Protein AF-A0A7S2BW51-F1 (afdb_monomer_lite)

Foldseek 3Di:
DVVVCCCCLVPPLVPPPDLCSLVVSLVVLVVVLVVLVVPVVDPQPLVSLLVSLVSVLSNVVSVVVVCCSVVVDPPDPVVVVVNVVVSVVSNVVSNVVSVVSRVVVVVVVVVVVVVVVVVVVVVVVVVVVVVVVVVVVVD

Structure (mmCIF, N/CA/C/O backbone):
data_AF-A0A7S2BW51-F1
#
_entry.id   AF-A0A7S2BW51-F1
#
loop_
_atom_site.group_PDB
_atom_site.id
_atom_site.type_symbol
_atom_site.label_atom_id
_atom_site.label_alt_id
_atom_site.label_comp_id
_atom_site.label_asym_id
_atom_site.label_entity_id
_atom_site.label_seq_id
_atom_site.pdbx_PDB_ins_code
_atom_site.Cartn_x
_atom_site.Cartn_y
_atom_site.Cartn_z
_atom_site.occupancy
_atom_site.B_iso_or_equiv
_atom_site.auth_seq_id
_atom_site.auth_comp_id
_atom_site.auth_asym_id
_atom_site.auth_atom_id
_atom_site.pdbx_PDB_model_num
ATOM 1 N N . PHE A 1 1 ? -10.771 4.393 -11.047 1.00 64.06 1 PHE A N 1
ATOM 2 C CA . PHE A 1 1 ? -11.082 3.460 -9.943 1.00 64.06 1 PHE A CA 1
ATOM 3 C C . PHE A 1 1 ? -10.548 3.960 -8.595 1.00 64.06 1 PHE A C 1
ATOM 5 O O . PHE A 1 1 ? -11.342 4.114 -7.676 1.00 64.06 1 PHE A O 1
ATOM 12 N N . ASP A 1 2 ? -9.256 4.308 -8.482 1.00 63.56 2 ASP A N 1
ATOM 13 C CA . ASP A 1 2 ? -8.624 4.760 -7.220 1.00 63.56 2 ASP A CA 1
ATOM 14 C C . ASP A 1 2 ? -9.343 5.938 -6.526 1.00 63.56 2 ASP A C 1
ATOM 16 O O . ASP A 1 2 ? -9.632 5.873 -5.331 1.00 63.56 2 ASP A O 1
ATOM 20 N N . MET A 1 3 ? -9.716 6.979 -7.287 1.00 71.31 3 MET A N 1
ATOM 21 C CA . MET A 1 3 ? -10.397 8.170 -6.749 1.00 71.31 3 MET A CA 1
ATOM 22 C C . MET A 1 3 ? -11.781 7.855 -6.166 1.00 71.31 3 MET A C 1
ATOM 24 O O . MET A 1 3 ? -12.062 8.229 -5.032 1.00 71.31 3 MET A O 1
ATOM 28 N N . TRP A 1 4 ? -12.625 7.120 -6.897 1.00 73.06 4 TRP A N 1
ATOM 29 C CA . TRP A 1 4 ? -13.963 6.729 -6.433 1.00 73.06 4 TRP A CA 1
ATOM 30 C C . TRP A 1 4 ? -13.909 5.876 -5.164 1.00 73.06 4 TRP A C 1
ATOM 32 O O . TRP A 1 4 ? -14.691 6.084 -4.239 1.00 73.06 4 TRP A O 1
ATOM 42 N N . ARG A 1 5 ? -12.929 4.970 -5.077 1.00 72.12 5 ARG A N 1
ATOM 43 C CA . ARG A 1 5 ? -12.688 4.164 -3.878 1.00 72.12 5 ARG A CA 1
ATOM 44 C C . ARG A 1 5 ? -12.300 5.033 -2.680 1.00 72.12 5 ARG A C 1
ATOM 46 O O . ARG A 1 5 ? -12.858 4.844 -1.604 1.00 72.12 5 ARG A O 1
ATOM 53 N N . ARG A 1 6 ?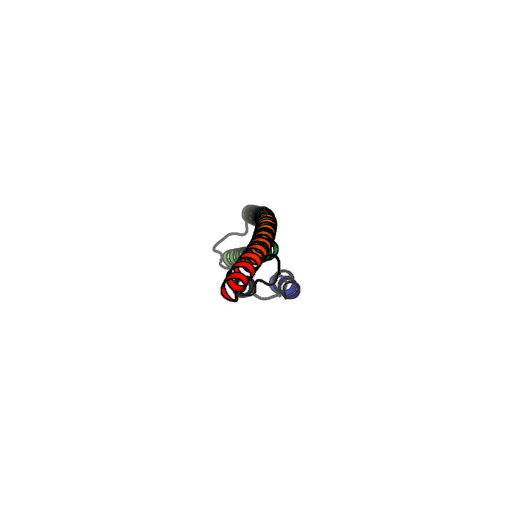 -11.377 5.991 -2.846 1.00 73.06 6 ARG A N 1
ATOM 54 C CA . ARG A 1 6 ? -10.996 6.926 -1.767 1.00 73.06 6 ARG A CA 1
ATOM 55 C C . ARG A 1 6 ? -12.190 7.756 -1.303 1.00 73.06 6 ARG A C 1
ATOM 57 O O . ARG A 1 6 ? -12.406 7.872 -0.103 1.00 73.06 6 ARG A O 1
ATOM 64 N N . ILE A 1 7 ? -12.995 8.270 -2.231 1.00 77.38 7 ILE A N 1
ATOM 65 C CA . ILE A 1 7 ? -14.202 9.042 -1.907 1.00 77.38 7 ILE A CA 1
ATOM 66 C C . ILE A 1 7 ? -15.188 8.189 -1.096 1.00 77.38 7 ILE A C 1
ATOM 68 O O . ILE A 1 7 ? -15.690 8.643 -0.070 1.00 77.38 7 ILE A O 1
ATOM 72 N N . ALA A 1 8 ? -15.417 6.935 -1.491 1.00 79.88 8 ALA A N 1
ATOM 73 C CA . ALA A 1 8 ? -16.322 6.042 -0.772 1.00 79.88 8 ALA A CA 1
ATOM 74 C C . ALA A 1 8 ? -15.785 5.631 0.612 1.00 79.88 8 ALA A C 1
ATOM 76 O O . ALA A 1 8 ? -16.500 5.735 1.605 1.00 79.88 8 ALA A O 1
ATOM 77 N N . MET A 1 9 ? -14.526 5.190 0.696 1.00 77.00 9 MET A N 1
ATOM 78 C CA . MET A 1 9 ? -13.952 4.596 1.911 1.00 77.00 9 MET A CA 1
ATOM 79 C C . MET A 1 9 ? -13.407 5.601 2.919 1.00 77.00 9 MET A C 1
ATOM 81 O O . MET A 1 9 ? -13.326 5.270 4.096 1.00 77.00 9 MET A O 1
ATOM 85 N N . ILE A 1 10 ? -13.013 6.796 2.488 1.00 78.69 10 ILE A N 1
ATOM 86 C CA . ILE A 1 10 ? -12.477 7.841 3.375 1.00 78.69 10 ILE A CA 1
ATOM 87 C C . ILE A 1 10 ? -13.531 8.927 3.611 1.00 78.69 10 ILE A C 1
ATOM 89 O O . ILE A 1 10 ? -13.586 9.502 4.692 1.00 78.69 10 ILE A O 1
ATOM 93 N N . GLY A 1 11 ? -14.391 9.189 2.623 1.00 75.31 11 GLY A N 1
ATOM 94 C CA . GLY A 1 11 ? -15.475 10.162 2.731 1.00 75.31 11 GLY A CA 1
ATOM 95 C C . GLY A 1 11 ? -16.788 9.526 3.179 1.00 75.31 11 GLY A C 1
ATOM 96 O O . GLY A 1 11 ? -17.242 9.729 4.295 1.00 75.31 11 GLY A O 1
ATOM 97 N N . ILE A 1 12 ? -17.432 8.750 2.314 1.00 79.31 12 ILE A N 1
ATOM 98 C CA . ILE A 1 12 ? -18.852 8.407 2.499 1.00 79.31 12 ILE A CA 1
ATOM 99 C C . ILE A 1 12 ? -19.082 7.460 3.688 1.00 79.31 12 ILE A C 1
ATOM 101 O O . ILE A 1 12 ? -19.941 7.727 4.524 1.00 79.31 12 ILE A O 1
ATOM 105 N N . ILE A 1 13 ? -18.327 6.362 3.787 1.00 81.12 13 ILE A N 1
ATOM 106 C CA . ILE A 1 13 ? -18.568 5.306 4.788 1.00 81.12 13 ILE A CA 1
ATOM 107 C C . ILE A 1 13 ? -18.382 5.792 6.238 1.00 81.12 13 ILE A C 1
ATOM 109 O O . ILE A 1 13 ? -19.241 5.475 7.066 1.00 81.12 13 ILE A O 1
ATOM 113 N N . PRO A 1 14 ? -17.339 6.576 6.579 1.00 77.50 14 PRO A N 1
ATOM 114 C CA . PRO A 1 14 ? -17.183 7.097 7.938 1.00 77.50 14 PRO A CA 1
ATOM 115 C C . PRO A 1 14 ? -18.326 8.033 8.357 1.00 77.50 14 PRO A C 1
ATOM 117 O O . PRO A 1 14 ? -18.832 7.937 9.480 1.00 77.50 14 PRO A O 1
ATOM 120 N N . PHE A 1 15 ? -18.775 8.907 7.447 1.00 78.31 15 PHE A N 1
ATOM 121 C CA . PHE A 1 15 ? -19.803 9.914 7.735 1.00 78.31 15 PHE A CA 1
ATOM 122 C C . PHE A 1 15 ? -21.244 9.395 7.604 1.00 78.31 15 PHE A C 1
ATOM 124 O O . PHE A 1 15 ? -22.158 9.995 8.170 1.00 78.31 15 PHE A O 1
ATOM 131 N N . ALA A 1 16 ? -21.475 8.272 6.919 1.00 81.56 16 ALA A N 1
ATOM 132 C CA . ALA A 1 16 ? -22.810 7.701 6.745 1.00 81.56 16 ALA A CA 1
ATOM 133 C C . ALA A 1 16 ? -23.414 7.262 8.090 1.00 81.56 16 ALA A C 1
ATOM 135 O O . ALA A 1 16 ? -22.757 6.502 8.787 1.00 81.56 16 ALA A O 1
ATOM 136 N N . PRO A 1 17 ? -24.655 7.632 8.462 1.00 77.50 17 PRO A N 1
ATOM 137 C CA . PRO A 1 17 ? -25.243 7.389 9.785 1.00 77.50 17 PRO A CA 1
ATOM 138 C C . PRO A 1 17 ? -25.657 5.922 10.069 1.00 77.50 17 PRO A C 1
ATOM 140 O O . PRO A 1 17 ? -26.746 5.654 10.564 1.00 77.50 17 PRO A O 1
ATOM 143 N N . LEU A 1 18 ? -24.810 4.936 9.767 1.00 81.06 18 LEU A N 1
ATOM 144 C CA . LEU A 1 18 ? -25.115 3.505 9.923 1.00 81.06 18 LEU A CA 1
ATOM 145 C C . LEU A 1 18 ? -24.591 2.959 11.266 1.00 81.06 18 LEU A C 1
ATOM 147 O O . LEU A 1 18 ? -23.587 3.430 11.784 1.00 81.06 18 LEU A O 1
ATOM 151 N N . LYS A 1 19 ? -25.223 1.944 11.865 1.00 76.75 19 LYS A N 1
ATOM 152 C CA . LYS A 1 19 ? -24.651 1.282 13.064 1.00 76.75 19 LYS A CA 1
ATOM 153 C C . LYS A 1 19 ? -23.525 0.303 12.716 1.00 76.75 19 LYS A C 1
ATOM 155 O O . LYS A 1 19 ? -22.620 0.105 13.508 1.00 76.75 19 LYS A O 1
ATOM 160 N N . TYR A 1 20 ? -23.543 -0.250 11.505 1.00 80.75 20 TYR A N 1
ATOM 161 C CA . TYR A 1 20 ? -22.616 -1.295 11.052 1.00 80.75 20 TYR A CA 1
ATOM 162 C C . TYR A 1 20 ? -21.484 -0.766 10.151 1.00 80.75 20 TYR A C 1
ATOM 164 O O . TYR A 1 20 ? -20.884 -1.536 9.401 1.00 80.75 20 TYR A O 1
ATOM 172 N N . ARG A 1 21 ? -21.181 0.543 10.197 1.00 81.31 21 ARG A N 1
ATOM 173 C CA . ARG A 1 21 ? -20.147 1.178 9.344 1.00 81.31 21 ARG A CA 1
ATOM 174 C C . ARG A 1 21 ? -18.793 0.468 9.407 1.00 81.31 21 ARG A C 1
ATOM 176 O O . ARG A 1 21 ? -18.232 0.244 8.339 1.00 81.31 21 ARG A O 1
ATOM 183 N N . PRO A 1 22 ? -18.261 0.095 10.592 1.00 78.88 22 PRO A N 1
ATOM 184 C CA . PRO A 1 22 ? -16.927 -0.495 10.664 1.00 78.88 22 PRO A CA 1
ATOM 185 C C . PRO A 1 22 ? -16.873 -1.868 9.995 1.00 78.88 22 PRO A C 1
ATOM 187 O O . PRO A 1 22 ? -15.890 -2.193 9.344 1.00 78.88 22 PRO A O 1
ATOM 190 N N . ILE A 1 23 ? -17.962 -2.640 10.088 1.00 84.19 23 ILE A N 1
ATOM 191 C CA . ILE A 1 23 ? -18.088 -3.965 9.467 1.00 84.19 23 ILE A CA 1
ATOM 192 C C . ILE A 1 23 ? -18.113 -3.832 7.943 1.00 84.19 23 ILE A C 1
ATOM 194 O O . ILE A 1 23 ? -17.343 -4.493 7.249 1.00 84.19 23 ILE A O 1
ATOM 198 N N . LEU A 1 24 ? -18.965 -2.942 7.422 1.00 84.62 24 LEU A N 1
ATOM 199 C CA . LEU A 1 24 ? -19.064 -2.687 5.983 1.00 84.62 24 LEU A CA 1
ATOM 200 C C . LEU A 1 24 ? -17.757 -2.120 5.420 1.00 84.62 24 LEU A C 1
ATOM 202 O O . LEU A 1 24 ? -17.298 -2.561 4.369 1.00 84.62 24 LEU A O 1
ATOM 206 N N . GLY A 1 25 ? -17.137 -1.180 6.136 1.00 82.19 25 GLY A N 1
ATOM 207 C CA . GLY A 1 25 ? -15.848 -0.604 5.770 1.00 82.19 25 GLY A CA 1
ATOM 208 C C . GLY A 1 25 ? -14.724 -1.637 5.769 1.00 82.19 25 GLY A C 1
ATOM 209 O O . GLY A 1 25 ? -13.944 -1.671 4.822 1.00 82.19 25 GLY A O 1
ATOM 210 N N . CYS A 1 26 ? -14.683 -2.535 6.758 1.00 83.25 26 CYS A N 1
ATOM 211 C CA . CYS A 1 26 ? -13.691 -3.607 6.826 1.00 83.25 26 CYS A CA 1
ATOM 212 C C . CYS A 1 26 ? -13.871 -4.624 5.690 1.00 83.25 26 CYS A C 1
ATOM 214 O O . CYS A 1 26 ? -12.898 -4.987 5.034 1.00 83.25 26 CYS A O 1
ATOM 216 N N . GLY A 1 27 ? -15.111 -5.042 5.409 1.00 84.25 27 GLY A N 1
ATOM 217 C CA . GLY A 1 27 ? -15.409 -5.966 4.312 1.00 84.25 27 GLY A CA 1
ATOM 218 C C . GLY A 1 27 ? -15.063 -5.380 2.941 1.00 84.25 27 GLY A C 1
ATOM 219 O O . GLY A 1 27 ? -14.395 -6.026 2.134 1.00 84.25 27 GLY A O 1
ATOM 220 N N . LEU A 1 28 ? -15.446 -4.123 2.696 1.00 84.12 28 LEU A N 1
ATOM 221 C CA . LEU A 1 28 ? -15.106 -3.426 1.457 1.00 84.12 28 LEU A CA 1
ATOM 222 C C . LEU A 1 28 ? -13.595 -3.205 1.325 1.00 84.12 28 LEU A C 1
ATOM 224 O O . LEU A 1 28 ? -13.067 -3.372 0.228 1.00 84.12 28 LEU A O 1
ATOM 228 N N . ALA A 1 29 ? -12.899 -2.856 2.412 1.00 83.56 29 ALA A N 1
ATOM 229 C CA . ALA A 1 29 ? -11.449 -2.666 2.403 1.00 83.56 29 ALA A CA 1
ATOM 230 C C . ALA A 1 29 ? -10.703 -3.979 2.124 1.00 83.56 29 ALA A C 1
ATOM 232 O O . ALA A 1 29 ? -9.779 -3.996 1.317 1.00 83.56 29 ALA A O 1
ATOM 233 N N . ALA A 1 30 ? -11.128 -5.095 2.722 1.00 83.56 30 ALA A N 1
ATOM 234 C CA . ALA A 1 30 ? -10.553 -6.408 2.435 1.00 83.56 30 ALA A CA 1
ATOM 235 C C . ALA A 1 30 ? -10.746 -6.796 0.959 1.00 83.56 30 ALA A C 1
ATOM 237 O O . ALA A 1 30 ? -9.801 -7.227 0.300 1.00 83.56 30 ALA A O 1
ATOM 238 N N . PHE A 1 31 ? -11.942 -6.566 0.409 1.00 85.62 31 PHE A N 1
ATOM 239 C CA . PHE A 1 31 ? -12.208 -6.798 -1.009 1.00 85.62 31 PHE A CA 1
ATOM 240 C C . PHE A 1 31 ? -11.345 -5.903 -1.912 1.00 85.62 31 PHE A C 1
ATOM 242 O O . PHE A 1 31 ? -10.762 -6.374 -2.889 1.00 85.62 31 PHE A O 1
ATOM 249 N N . SER A 1 32 ? -11.204 -4.615 -1.581 1.00 82.38 32 SER A N 1
ATOM 250 C CA . SER A 1 32 ? -10.410 -3.690 -2.392 1.00 82.38 32 SER A CA 1
ATOM 251 C C . SER A 1 32 ? -8.909 -3.971 -2.343 1.00 82.38 32 SER A C 1
ATOM 253 O O . SER A 1 32 ? -8.235 -3.704 -3.337 1.00 82.38 32 SER A O 1
ATOM 255 N N . VAL A 1 33 ? -8.382 -4.532 -1.246 1.00 84.81 33 VAL A N 1
ATOM 256 C CA . VAL A 1 33 ? -6.993 -5.021 -1.174 1.00 84.81 33 VAL A CA 1
ATOM 257 C C . VAL A 1 33 ? -6.752 -6.078 -2.251 1.00 84.81 33 VAL A C 1
ATOM 259 O O . VAL A 1 33 ? -5.817 -5.928 -3.036 1.00 84.81 33 VAL A O 1
ATOM 262 N N . VAL A 1 34 ? -7.615 -7.097 -2.325 1.00 84.56 34 VAL A N 1
ATOM 263 C CA . VAL A 1 34 ? -7.482 -8.198 -3.295 1.00 84.56 34 VAL A CA 1
ATOM 264 C C . VAL A 1 34 ? -7.561 -7.663 -4.722 1.00 84.56 34 VAL A C 1
ATOM 266 O O . VAL A 1 34 ? -6.684 -7.930 -5.539 1.00 84.56 34 VAL A O 1
ATOM 269 N N . VAL A 1 35 ? -8.551 -6.812 -5.010 1.00 83.69 35 VAL A N 1
ATOM 270 C CA . VAL A 1 35 ? -8.709 -6.218 -6.345 1.00 83.69 35 VAL A CA 1
ATOM 271 C C . VAL A 1 35 ? -7.472 -5.417 -6.756 1.00 83.69 35 VAL A C 1
ATOM 273 O O . VAL A 1 35 ? -7.050 -5.499 -7.905 1.00 83.69 35 VAL A O 1
ATOM 276 N N . VAL A 1 36 ? -6.860 -4.645 -5.854 1.00 80.62 36 VAL A N 1
ATOM 277 C CA . VAL A 1 36 ? -5.664 -3.840 -6.170 1.00 80.62 36 VAL A CA 1
ATOM 278 C C . VAL A 1 36 ? -4.413 -4.702 -6.341 1.00 80.62 36 VAL A C 1
ATOM 280 O O . VAL A 1 36 ? -3.568 -4.365 -7.169 1.00 80.62 36 VAL A O 1
ATOM 283 N N . GLN A 1 37 ? -4.292 -5.799 -5.591 1.00 79.75 37 GLN A N 1
ATOM 284 C CA . GLN A 1 37 ? -3.186 -6.744 -5.753 1.00 79.75 37 GLN A CA 1
ATOM 285 C C . GLN A 1 37 ? -3.234 -7.454 -7.109 1.00 79.75 37 GLN A C 1
ATOM 287 O O . GLN A 1 37 ? -2.201 -7.542 -7.769 1.00 79.75 37 GLN A O 1
ATOM 292 N N . GLU A 1 38 ? -4.422 -7.885 -7.535 1.00 79.50 38 GLU A N 1
ATOM 293 C CA . GLU A 1 38 ? -4.619 -8.599 -8.802 1.00 79.50 38 GLU A CA 1
ATOM 294 C C . GLU A 1 38 ? -4.582 -7.661 -10.015 1.00 79.50 38 GLU A C 1
ATOM 296 O O . GLU A 1 38 ? -3.963 -7.961 -11.031 1.00 79.50 38 GLU A O 1
ATOM 301 N N . SER A 1 39 ? -5.220 -6.490 -9.918 1.00 79.19 39 SER A N 1
ATOM 302 C CA . SER A 1 39 ? -5.341 -5.582 -11.068 1.00 79.19 39 SER A CA 1
ATOM 303 C C . SER A 1 39 ? -4.074 -4.793 -11.388 1.00 79.19 39 SER A C 1
ATOM 305 O O . SER A 1 39 ? -3.980 -4.291 -12.504 1.00 79.19 39 SER A O 1
ATOM 307 N N . GLN A 1 40 ? -3.141 -4.655 -10.432 1.00 78.94 40 GLN A N 1
ATOM 308 C CA . GLN A 1 40 ? -1.901 -3.870 -10.560 1.00 78.94 40 GLN A CA 1
ATOM 309 C C . GLN A 1 40 ? -2.082 -2.614 -11.436 1.00 78.94 40 GLN A C 1
ATOM 311 O O . GLN A 1 40 ? -1.487 -2.502 -12.509 1.00 78.94 40 GLN A O 1
ATOM 316 N N . PRO A 1 41 ? -2.947 -1.672 -11.018 1.00 71.12 41 PRO A N 1
ATOM 317 C CA . PRO A 1 41 ? -3.545 -0.692 -11.923 1.00 71.12 41 PRO A CA 1
ATOM 318 C C . PRO A 1 41 ? -2.552 0.321 -12.510 1.00 71.12 41 PRO A C 1
ATOM 320 O O . PRO A 1 41 ? -2.891 1.028 -13.458 1.00 71.12 41 PRO A O 1
ATOM 323 N N . TYR A 1 42 ? -1.350 0.432 -11.947 1.00 77.00 42 TYR A N 1
ATOM 324 C CA . TYR A 1 42 ? -0.304 1.325 -12.425 1.00 77.00 42 TYR A CA 1
ATOM 325 C C . TYR A 1 42 ? 0.729 0.572 -13.262 1.00 77.00 42 TYR A C 1
ATOM 327 O O . TYR A 1 42 ? 1.088 -0.564 -12.969 1.00 77.00 42 TYR A O 1
ATOM 335 N N . HIS A 1 43 ? 1.278 1.244 -14.274 1.00 69.62 43 HIS A N 1
ATOM 336 C CA . HIS A 1 43 ? 2.400 0.705 -15.048 1.00 69.62 43 HIS A CA 1
ATOM 337 C C . HIS A 1 43 ? 3.668 0.552 -14.184 1.00 69.62 43 HIS A C 1
ATOM 339 O O . HIS A 1 43 ? 4.501 -0.325 -14.411 1.00 69.62 43 HIS A O 1
ATOM 345 N N . ASP A 1 44 ? 3.785 1.381 -13.141 1.00 70.69 44 ASP A N 1
ATOM 346 C CA . ASP A 1 44 ? 4.916 1.370 -12.226 1.00 70.69 44 ASP A CA 1
ATOM 347 C C . ASP A 1 44 ? 4.717 0.440 -11.029 1.00 70.69 44 ASP A C 1
ATOM 349 O O . ASP A 1 44 ? 3.831 0.628 -10.192 1.00 70.69 44 ASP A O 1
ATOM 353 N N . ALA A 1 45 ? 5.626 -0.530 -10.891 1.00 68.88 45 ALA A N 1
ATOM 354 C CA . ALA A 1 45 ? 5.622 -1.506 -9.801 1.00 68.88 45 ALA A CA 1
ATOM 355 C C . ALA A 1 45 ? 5.807 -0.867 -8.411 1.00 68.88 45 ALA A C 1
ATOM 357 O O . ALA A 1 45 ? 5.335 -1.417 -7.413 1.00 68.88 45 ALA A O 1
ATOM 358 N N . ALA A 1 46 ? 6.484 0.284 -8.338 1.00 68.19 46 ALA A N 1
ATOM 359 C CA . ALA A 1 46 ? 6.623 1.074 -7.116 1.00 68.19 46 ALA A CA 1
ATOM 360 C C . ALA A 1 46 ? 5.286 1.713 -6.706 1.00 68.19 46 ALA A C 1
ATOM 362 O O . ALA A 1 46 ? 4.862 1.595 -5.557 1.00 68.19 46 ALA A O 1
ATOM 363 N N . THR A 1 47 ? 4.580 2.312 -7.667 1.00 73.06 47 THR A N 1
ATOM 364 C CA . THR A 1 47 ? 3.261 2.923 -7.459 1.00 73.06 47 THR A CA 1
ATOM 365 C C . THR A 1 47 ? 2.209 1.874 -7.103 1.00 73.06 47 THR A C 1
ATOM 367 O O . THR A 1 47 ? 1.390 2.107 -6.217 1.00 73.06 47 THR A O 1
ATOM 370 N N . ASN A 1 48 ? 2.283 0.675 -7.693 1.00 74.69 48 ASN A N 1
ATOM 371 C CA . ASN A 1 48 ? 1.448 -0.462 -7.293 1.00 74.69 48 AS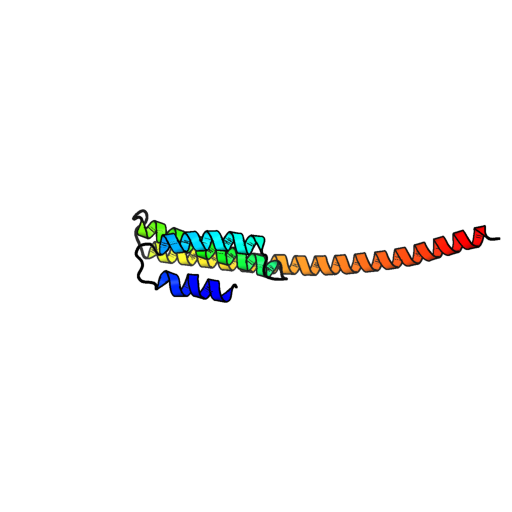N A CA 1
ATOM 372 C C . ASN A 1 48 ? 1.721 -0.918 -5.853 1.00 74.69 48 ASN A C 1
ATOM 374 O O . ASN A 1 48 ? 0.778 -1.155 -5.102 1.00 74.69 48 ASN A O 1
ATOM 378 N N . ALA A 1 49 ? 2.988 -1.004 -5.435 1.00 74.38 49 ALA A N 1
ATOM 379 C CA . ALA A 1 49 ? 3.330 -1.377 -4.060 1.00 74.38 49 ALA A CA 1
ATOM 380 C C . ALA A 1 49 ? 2.799 -0.353 -3.040 1.00 74.38 49 ALA A C 1
ATOM 382 O O . ALA A 1 49 ? 2.224 -0.734 -2.020 1.00 74.38 49 ALA A O 1
ATOM 383 N N . LEU A 1 50 ? 2.916 0.942 -3.351 1.00 77.75 50 LEU A N 1
ATOM 384 C CA . LEU A 1 50 ? 2.343 2.029 -2.552 1.00 77.75 50 LEU A CA 1
ATOM 385 C C . LEU A 1 50 ? 0.813 1.961 -2.495 1.00 77.75 50 LEU A C 1
ATOM 387 O O . LEU A 1 50 ? 0.219 2.141 -1.430 1.00 77.75 50 LEU A O 1
ATOM 391 N N . ALA A 1 51 ? 0.169 1.664 -3.624 1.00 77.44 51 ALA A N 1
ATOM 392 C CA . ALA A 1 51 ? -1.276 1.502 -3.686 1.00 77.44 51 ALA A CA 1
ATOM 393 C C . ALA A 1 51 ? -1.742 0.340 -2.798 1.00 77.44 51 ALA A C 1
ATOM 395 O O . ALA A 1 51 ? -2.654 0.531 -1.994 1.00 77.44 51 ALA A O 1
ATOM 396 N N . VAL A 1 52 ? -1.082 -0.821 -2.860 1.00 80.38 52 VAL A N 1
ATOM 397 C CA . VAL A 1 52 ? -1.378 -1.978 -1.998 1.00 80.38 52 VAL A CA 1
ATOM 398 C C . VAL A 1 52 ? -1.161 -1.643 -0.519 1.00 80.38 52 VAL A C 1
ATOM 400 O O . VAL A 1 52 ? -2.030 -1.936 0.301 1.00 80.38 52 VAL A O 1
ATOM 403 N N . ALA A 1 53 ? -0.062 -0.971 -0.167 1.00 81.38 53 ALA A N 1
ATOM 404 C CA . ALA A 1 53 ? 0.197 -0.550 1.212 1.00 81.38 53 ALA A CA 1
ATOM 405 C C . ALA A 1 53 ? -0.908 0.377 1.750 1.00 81.38 53 ALA A C 1
ATOM 407 O O . ALA A 1 53 ? -1.407 0.172 2.857 1.00 81.38 53 ALA A O 1
ATOM 408 N N . SER A 1 54 ? -1.368 1.333 0.935 1.00 80.12 54 SER A N 1
ATOM 409 C CA . SER A 1 54 ? -2.487 2.211 1.305 1.00 80.12 54 SER A CA 1
ATOM 410 C C . SER A 1 54 ? -3.801 1.448 1.531 1.00 80.12 54 SER A C 1
ATOM 412 O O . SER A 1 54 ? -4.620 1.861 2.350 1.00 80.12 54 SER A O 1
ATOM 414 N N . GLN A 1 55 ? -4.013 0.320 0.836 1.00 82.44 55 GLN A N 1
ATOM 415 C CA . GLN A 1 55 ? -5.194 -0.523 1.046 1.00 82.44 55 GLN A CA 1
ATOM 416 C C . GLN A 1 55 ? -5.128 -1.275 2.372 1.00 82.44 55 GLN A C 1
ATOM 418 O O . GLN A 1 55 ? -6.107 -1.297 3.116 1.00 82.44 55 GLN A O 1
ATOM 423 N N . TRP A 1 56 ? -3.964 -1.835 2.699 1.00 82.38 56 TRP A N 1
ATOM 424 C CA . TRP A 1 56 ? -3.744 -2.476 3.993 1.00 82.38 56 TRP A CA 1
ATOM 425 C C . TRP A 1 56 ? -3.939 -1.504 5.152 1.00 82.38 56 TRP A C 1
ATOM 427 O O . TRP A 1 56 ? -4.565 -1.850 6.149 1.00 82.38 56 TRP A O 1
ATOM 437 N N . GLN A 1 57 ? -3.494 -0.261 4.985 1.00 82.19 57 GLN A N 1
ATOM 438 C CA . GLN A 1 57 ? -3.685 0.792 5.972 1.00 82.19 57 GLN A CA 1
ATOM 439 C C . GLN A 1 57 ? -5.174 1.088 6.246 1.00 82.19 57 GLN A C 1
ATOM 441 O O . GLN A 1 57 ? -5.599 1.163 7.404 1.00 82.19 57 GLN A O 1
ATOM 446 N N . LEU A 1 58 ? -5.987 1.207 5.189 1.00 82.69 58 LEU A N 1
ATOM 447 C CA . LEU A 1 58 ? -7.440 1.373 5.317 1.00 82.69 58 LEU A CA 1
ATOM 448 C C . LEU A 1 58 ? -8.090 0.168 6.002 1.00 82.69 58 LEU A C 1
ATOM 450 O O . LEU A 1 58 ? -8.919 0.348 6.892 1.00 82.69 58 LEU A O 1
ATOM 454 N N . CYS A 1 59 ? -7.688 -1.047 5.627 1.00 84.12 59 CYS A N 1
ATOM 455 C CA . CYS A 1 59 ? -8.202 -2.279 6.220 1.00 84.12 59 CYS A CA 1
ATOM 456 C C . CYS A 1 59 ? -7.928 -2.335 7.732 1.00 84.12 59 CYS A C 1
ATOM 458 O O . CYS A 1 59 ? -8.852 -2.533 8.518 1.00 84.12 59 CYS A O 1
ATOM 460 N N . VAL A 1 60 ? -6.691 -2.049 8.156 1.00 82.38 60 VAL A N 1
ATOM 461 C CA . VAL A 1 60 ? -6.304 -2.015 9.577 1.00 82.38 60 VAL A CA 1
ATOM 462 C C . VAL A 1 60 ? -7.087 -0.951 10.347 1.00 82.38 60 VAL A C 1
ATOM 464 O O . VAL A 1 60 ? -7.542 -1.203 11.461 1.00 82.38 60 VAL A O 1
ATOM 467 N N . THR A 1 61 ? -7.303 0.222 9.752 1.00 84.38 61 THR A N 1
ATOM 468 C CA . THR A 1 61 ? -8.051 1.306 10.404 1.00 84.38 61 THR A CA 1
ATOM 469 C C . THR A 1 61 ? -9.514 0.914 10.629 1.00 84.38 61 THR A C 1
ATOM 471 O O . THR A 1 61 ? -10.043 1.107 11.724 1.00 84.38 61 THR A O 1
ATOM 474 N N . TYR A 1 62 ? -10.160 0.302 9.634 1.00 84.75 62 TYR A N 1
ATOM 475 C CA . TYR A 1 62 ? -11.523 -0.211 9.783 1.00 84.75 62 TYR A CA 1
ATOM 476 C C . TYR A 1 62 ? -11.616 -1.392 10.750 1.00 84.75 62 TYR A C 1
ATOM 478 O O . TYR A 1 62 ? -12.585 -1.482 11.503 1.00 84.75 62 TYR A O 1
ATOM 486 N N . PHE A 1 63 ? -10.603 -2.257 10.781 1.00 84.00 63 PHE A N 1
ATOM 487 C CA . PHE A 1 63 ? -10.527 -3.362 11.730 1.00 84.00 63 PHE A CA 1
ATOM 488 C C . PHE A 1 63 ? -10.437 -2.865 13.178 1.00 84.00 63 PHE A C 1
ATOM 490 O O . PHE A 1 63 ? -11.154 -3.350 14.051 1.00 84.00 63 PHE A O 1
ATOM 497 N N . ILE A 1 64 ? -9.623 -1.841 13.440 1.00 82.38 64 ILE A N 1
ATOM 498 C CA . ILE A 1 64 ? -9.511 -1.251 14.780 1.00 82.38 64 ILE A CA 1
ATOM 499 C C . ILE A 1 64 ? -10.793 -0.496 15.155 1.00 82.38 64 ILE A C 1
ATOM 501 O O . ILE A 1 64 ? -11.266 -0.618 16.282 1.00 82.38 64 ILE A O 1
ATOM 505 N N . ALA A 1 65 ? -11.418 0.214 14.210 1.00 81.75 65 ALA A N 1
ATOM 506 C CA . ALA A 1 65 ? -12.731 0.824 14.431 1.00 81.75 65 ALA A CA 1
ATOM 507 C C . ALA A 1 65 ? -13.807 -0.225 14.771 1.00 81.75 65 ALA A C 1
ATOM 509 O O . ALA A 1 65 ? -14.674 0.020 15.610 1.00 81.75 65 ALA A O 1
ATOM 510 N N . PHE A 1 66 ? -13.740 -1.407 14.155 1.00 82.75 66 PHE A N 1
ATOM 511 C CA . PHE A 1 66 ? -14.608 -2.531 14.489 1.00 82.75 66 PHE A CA 1
ATOM 512 C C . PHE A 1 66 ? -14.326 -3.082 15.894 1.00 82.75 66 PHE A C 1
ATOM 514 O O . PHE A 1 66 ? -15.271 -3.282 16.652 1.00 82.75 66 PHE A O 1
ATOM 521 N N . ALA A 1 67 ? -13.057 -3.249 16.275 1.00 82.38 67 ALA A N 1
ATOM 522 C CA . ALA A 1 67 ? -12.665 -3.706 17.612 1.00 82.38 67 ALA A CA 1
ATOM 523 C C . ALA A 1 67 ? -13.067 -2.724 18.734 1.00 82.38 67 ALA A C 1
ATOM 525 O O . ALA A 1 67 ? -13.445 -3.142 19.829 1.00 82.38 67 ALA A O 1
ATOM 526 N N . LEU A 1 68 ? -13.042 -1.415 18.457 1.00 83.38 68 LEU A N 1
ATOM 527 C CA . LEU A 1 68 ? -13.583 -0.389 19.356 1.00 83.38 68 LEU A CA 1
ATOM 528 C C . LEU A 1 68 ? -15.109 -0.499 19.477 1.00 83.38 68 LEU A C 1
ATOM 530 O O . LEU A 1 68 ? -15.656 -0.415 20.572 1.00 83.38 68 LEU A O 1
ATOM 534 N N . MET A 1 69 ? -15.809 -0.732 18.362 1.00 81.56 69 MET A N 1
ATOM 535 C CA . MET A 1 69 ? -17.266 -0.904 18.365 1.00 81.56 69 MET A CA 1
ATOM 536 C C . MET A 1 69 ? -17.708 -2.182 19.090 1.00 81.56 69 MET A C 1
ATOM 538 O O . MET A 1 69 ? -18.760 -2.186 19.724 1.00 81.56 69 MET A O 1
ATOM 542 N N . SER A 1 70 ? -16.927 -3.262 19.017 1.00 80.56 70 SER A N 1
ATOM 543 C CA . SER A 1 70 ? -17.232 -4.521 19.705 1.00 80.56 70 SER A CA 1
ATOM 544 C C . SER A 1 70 ? -16.992 -4.462 21.218 1.00 80.56 70 SER A C 1
ATOM 546 O O . SER A 1 70 ? -17.209 -5.462 21.896 1.00 80.56 70 SER A O 1
ATOM 548 N N . GLY A 1 71 ? -16.511 -3.328 21.745 1.00 78.88 71 GLY A N 1
ATOM 549 C CA . GLY A 1 71 ? -16.159 -3.168 23.156 1.00 78.88 71 GLY A CA 1
ATOM 550 C C . GLY A 1 71 ? -14.913 -3.953 23.576 1.00 78.88 71 GLY A C 1
ATOM 551 O O . GLY A 1 71 ? -14.646 -4.071 24.765 1.00 78.88 71 GLY A O 1
ATOM 552 N N . ALA A 1 72 ? -14.148 -4.495 22.620 1.00 76.62 72 ALA A N 1
ATOM 553 C CA . ALA A 1 72 ? -12.908 -5.217 22.911 1.00 76.62 72 ALA A CA 1
ATOM 554 C C . ALA A 1 72 ? -11.755 -4.262 23.264 1.00 76.62 72 ALA A C 1
ATOM 556 O O . ALA A 1 72 ? -10.770 -4.671 23.874 1.00 76.62 72 ALA A O 1
ATOM 557 N N . LEU A 1 73 ? -11.874 -2.995 22.860 1.00 76.06 73 LEU A N 1
ATOM 558 C CA . LEU A 1 73 ? -10.913 -1.934 23.120 1.00 76.06 73 LEU A CA 1
ATOM 559 C C . LEU A 1 73 ? -11.648 -0.702 23.648 1.00 76.06 73 LEU A C 1
ATOM 561 O O . LEU A 1 73 ? -12.683 -0.310 23.109 1.00 76.06 73 LEU A O 1
ATOM 565 N N . GLU A 1 74 ? -11.084 -0.059 24.666 1.00 78.75 74 GLU A N 1
ATOM 566 C CA . GLU A 1 74 ? -11.554 1.246 25.123 1.00 78.75 74 GLU A CA 1
ATOM 567 C C . GLU A 1 74 ? -10.940 2.360 24.270 1.00 78.75 74 GLU A C 1
ATOM 569 O O . GLU A 1 74 ? -9.737 2.374 23.985 1.00 78.75 74 GLU A O 1
ATOM 574 N N . ALA A 1 75 ? -11.772 3.323 23.871 1.00 74.62 75 ALA A N 1
ATOM 575 C CA . ALA A 1 75 ? -11.352 4.485 23.100 1.00 74.62 75 ALA A CA 1
ATOM 576 C 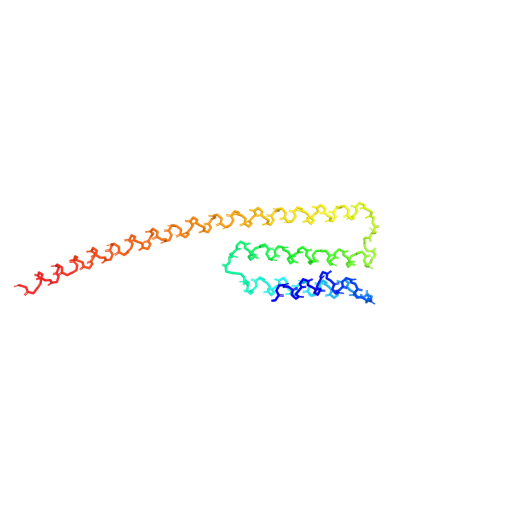C . ALA A 1 75 ? -10.571 5.469 23.988 1.00 74.62 75 ALA A C 1
ATOM 578 O O . ALA A 1 75 ? -11.097 6.478 24.452 1.00 74.62 75 ALA A O 1
ATOM 579 N N . THR A 1 76 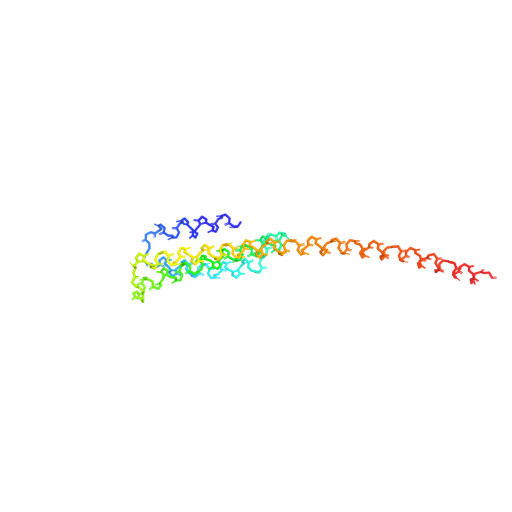? -9.299 5.165 24.236 1.00 82.19 76 THR A N 1
ATOM 580 C CA . THR A 1 76 ? -8.385 6.040 24.975 1.00 82.19 76 THR A CA 1
ATOM 581 C C . THR A 1 76 ? -7.584 6.928 24.025 1.00 82.19 76 THR A C 1
ATOM 583 O O . THR A 1 76 ? -7.265 6.550 22.896 1.00 82.19 76 THR A O 1
ATOM 586 N N . PHE A 1 77 ? -7.204 8.119 24.491 1.00 79.81 77 PHE A N 1
ATOM 587 C CA . PHE A 1 77 ? -6.364 9.044 23.721 1.00 79.81 77 PHE A CA 1
ATOM 588 C C . PHE A 1 77 ? -5.022 8.408 23.308 1.00 79.81 77 PHE A C 1
ATOM 590 O O . PHE A 1 77 ? -4.566 8.583 22.178 1.00 79.81 77 PHE A O 1
ATOM 597 N N . ASN A 1 78 ? -4.444 7.581 24.186 1.00 81.06 78 ASN A N 1
ATOM 598 C CA . ASN A 1 78 ? -3.219 6.824 23.916 1.00 81.06 78 ASN A CA 1
ATOM 599 C C . ASN A 1 78 ? -3.377 5.853 22.740 1.00 81.06 78 ASN A C 1
ATOM 601 O O . ASN A 1 78 ? -2.465 5.725 21.927 1.00 81.06 78 ASN A O 1
ATOM 605 N N . LEU A 1 79 ? -4.540 5.206 22.615 1.00 79.19 79 LEU A N 1
ATOM 606 C CA . LEU A 1 79 ? -4.840 4.311 21.500 1.00 79.19 79 LEU A CA 1
ATOM 607 C C . LEU A 1 79 ? -4.952 5.085 20.178 1.00 79.19 79 LEU A C 1
ATOM 609 O O . LEU A 1 79 ? -4.462 4.613 19.154 1.00 79.19 79 LEU A O 1
ATOM 613 N N . GLY A 1 80 ? -5.502 6.303 20.210 1.00 77.75 80 GLY A N 1
ATOM 614 C CA . GLY A 1 80 ? -5.509 7.219 19.065 1.00 77.75 80 GLY A CA 1
ATOM 615 C C . GLY A 1 80 ? -4.104 7.637 18.614 1.00 77.75 80 GLY A C 1
ATOM 616 O O . GLY A 1 80 ? -3.799 7.575 17.423 1.00 77.75 80 GLY A O 1
ATOM 617 N N . ILE A 1 81 ? -3.222 8.001 19.553 1.00 83.88 81 ILE A N 1
ATOM 618 C CA . ILE A 1 81 ? -1.815 8.323 19.249 1.00 83.88 81 ILE A CA 1
ATOM 619 C C . ILE A 1 81 ? -1.090 7.103 18.674 1.00 83.88 81 ILE A C 1
ATOM 621 O O . ILE A 1 81 ? -0.390 7.222 17.669 1.00 83.88 81 ILE A O 1
ATOM 625 N N . LEU A 1 82 ? -1.277 5.928 19.281 1.00 82.56 82 LEU A N 1
ATOM 626 C CA . LEU A 1 82 ? -0.654 4.685 18.833 1.00 82.56 82 LEU A CA 1
ATOM 627 C C . LEU A 1 82 ? -1.084 4.327 17.404 1.00 82.56 82 LEU A C 1
ATOM 629 O O . LEU A 1 82 ? -0.243 4.024 16.560 1.00 82.56 82 LEU A O 1
ATOM 633 N N . LEU A 1 83 ? -2.381 4.430 17.109 1.00 80.88 83 LEU A N 1
ATOM 634 C CA . LEU A 1 83 ? -2.935 4.276 15.763 1.00 80.88 83 LEU A CA 1
ATOM 635 C C . LEU A 1 83 ? -2.268 5.216 14.762 1.00 80.88 83 LEU A C 1
ATOM 637 O O . LEU A 1 83 ? -1.886 4.788 13.673 1.00 80.88 83 LEU A O 1
ATOM 641 N N . LEU A 1 84 ? -2.131 6.493 15.117 1.00 80.56 84 LEU A N 1
ATOM 642 C CA . LEU A 1 84 ? -1.545 7.500 14.240 1.00 80.56 84 LEU A CA 1
ATOM 643 C C . LEU A 1 84 ? -0.060 7.202 13.984 1.00 80.56 84 LEU A C 1
ATOM 645 O O . LEU A 1 84 ? 0.377 7.231 12.835 1.00 80.56 84 LEU A O 1
ATOM 649 N N . ALA A 1 85 ? 0.687 6.811 15.020 1.00 82.31 85 ALA A N 1
ATOM 650 C CA . ALA A 1 85 ? 2.089 6.411 14.909 1.00 82.31 85 ALA A CA 1
ATOM 651 C C . ALA A 1 85 ? 2.286 5.168 14.018 1.00 82.31 85 ALA A C 1
ATOM 653 O O . ALA A 1 85 ? 3.184 5.155 13.172 1.00 82.31 85 ALA A O 1
ATOM 654 N N . ILE A 1 86 ? 1.426 4.150 14.153 1.00 81.25 86 ILE A N 1
ATOM 655 C CA . ILE A 1 86 ? 1.443 2.941 13.308 1.00 81.25 86 ILE A CA 1
ATOM 656 C C . ILE A 1 86 ? 1.132 3.298 11.850 1.00 81.25 86 ILE A C 1
ATOM 658 O O . ILE A 1 86 ? 1.828 2.872 10.931 1.00 81.25 86 ILE A O 1
ATOM 662 N N . ASN A 1 87 ? 0.112 4.122 11.616 1.00 81.75 87 ASN A N 1
ATOM 663 C CA . ASN A 1 87 ? -0.234 4.565 10.268 1.00 81.75 87 ASN A CA 1
ATOM 664 C C . ASN A 1 87 ? 0.911 5.361 9.625 1.00 81.75 87 ASN A C 1
ATOM 666 O O . ASN A 1 87 ? 1.237 5.142 8.461 1.00 81.75 87 ASN A O 1
ATOM 670 N N . LEU A 1 88 ? 1.558 6.247 10.387 1.00 81.19 88 LEU A N 1
ATOM 671 C CA . LEU A 1 88 ? 2.685 7.038 9.904 1.00 81.19 88 LEU A CA 1
ATOM 672 C C . LEU A 1 88 ? 3.883 6.153 9.539 1.00 81.19 88 LEU A C 1
ATOM 674 O O . LEU A 1 88 ? 4.478 6.330 8.478 1.00 81.19 88 LEU A O 1
ATOM 678 N N . THR A 1 89 ? 4.216 5.173 10.383 1.00 81.25 89 THR A N 1
ATOM 679 C CA . THR A 1 89 ? 5.307 4.227 10.102 1.00 81.25 89 THR A CA 1
ATOM 680 C C . THR A 1 89 ? 5.021 3.388 8.862 1.00 81.25 89 THR A C 1
ATOM 682 O O . THR A 1 89 ? 5.897 3.283 8.008 1.00 81.25 89 THR A O 1
ATOM 685 N N . ILE A 1 90 ? 3.791 2.890 8.684 1.00 78.31 90 ILE A N 1
ATOM 686 C CA . ILE A 1 90 ? 3.386 2.175 7.461 1.00 78.31 90 ILE A CA 1
ATOM 687 C C . ILE A 1 90 ? 3.589 3.052 6.219 1.00 78.31 90 ILE A C 1
ATOM 689 O O . ILE A 1 90 ? 4.155 2.583 5.230 1.00 78.31 90 ILE A O 1
ATOM 693 N N . VAL A 1 91 ? 3.186 4.326 6.267 1.00 77.62 91 VAL A N 1
ATOM 694 C CA . VAL A 1 91 ? 3.362 5.265 5.146 1.00 77.62 91 VAL A CA 1
ATOM 695 C C . VAL A 1 91 ? 4.842 5.481 4.830 1.00 77.62 91 VAL A C 1
ATOM 697 O O . VAL A 1 91 ? 5.235 5.388 3.667 1.00 77.6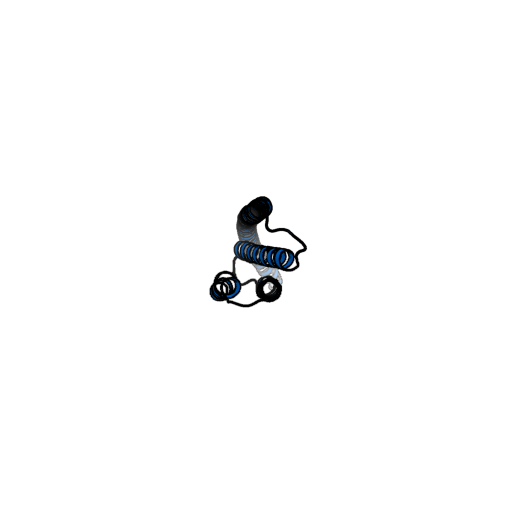2 91 VAL A O 1
ATOM 700 N N . VAL A 1 92 ? 5.676 5.727 5.844 1.00 81.25 92 VAL A N 1
ATOM 701 C CA . VAL A 1 92 ? 7.120 5.947 5.660 1.00 81.25 92 VAL A CA 1
ATOM 702 C C . VAL A 1 92 ? 7.797 4.700 5.089 1.00 81.25 92 VAL A C 1
ATOM 704 O O . VAL A 1 92 ? 8.557 4.801 4.125 1.00 81.25 92 VAL A O 1
ATOM 707 N N . THR A 1 93 ? 7.495 3.515 5.623 1.00 77.25 93 THR A N 1
ATOM 708 C CA . THR A 1 93 ? 8.045 2.250 5.121 1.00 77.25 93 THR A CA 1
ATOM 709 C C . THR A 1 93 ? 7.597 1.970 3.690 1.00 77.25 93 THR A C 1
ATOM 711 O O . THR A 1 93 ? 8.418 1.580 2.859 1.00 77.25 93 THR A O 1
ATOM 714 N N . ALA A 1 94 ? 6.325 2.212 3.367 1.00 73.75 94 ALA A N 1
ATOM 715 C CA . ALA A 1 94 ? 5.808 2.047 2.014 1.00 73.75 94 ALA A CA 1
ATOM 716 C C . ALA A 1 94 ? 6.505 2.994 1.025 1.00 73.75 94 ALA A C 1
ATOM 718 O O . ALA A 1 94 ? 6.883 2.568 -0.067 1.00 73.75 94 ALA A O 1
ATOM 719 N N . LEU A 1 95 ? 6.739 4.250 1.423 1.00 77.75 95 LEU A N 1
ATOM 720 C CA . LEU A 1 95 ? 7.476 5.233 0.628 1.00 77.75 95 LEU A CA 1
ATOM 721 C C . LEU A 1 95 ? 8.915 4.779 0.368 1.00 77.75 95 LEU A C 1
ATOM 723 O O . LEU A 1 95 ? 9.374 4.791 -0.774 1.00 77.75 95 LEU A O 1
ATOM 727 N N . PHE A 1 96 ? 9.603 4.308 1.408 1.00 78.94 96 PHE A N 1
ATOM 728 C CA . PHE A 1 96 ? 10.983 3.844 1.304 1.00 78.94 96 PHE A CA 1
ATOM 729 C C . PHE A 1 96 ? 11.116 2.613 0.392 1.00 78.94 96 PHE A C 1
ATOM 731 O O . PHE A 1 96 ? 11.981 2.572 -0.485 1.00 78.94 96 PHE A O 1
ATOM 738 N N . LEU A 1 97 ? 10.220 1.630 0.543 1.00 75.94 97 LEU A N 1
ATOM 739 C CA . LEU A 1 97 ? 10.159 0.451 -0.328 1.00 75.94 97 LEU A CA 1
ATOM 740 C C . LEU A 1 97 ? 9.814 0.822 -1.774 1.00 75.94 97 LEU A C 1
ATOM 742 O O . LEU A 1 97 ? 10.400 0.264 -2.702 1.00 75.94 97 LEU A O 1
ATOM 746 N N . GLY A 1 98 ? 8.900 1.776 -1.970 1.00 72.06 98 GLY A N 1
ATOM 747 C CA . GLY A 1 98 ? 8.547 2.302 -3.286 1.00 72.06 98 GLY A CA 1
ATOM 748 C C . GLY A 1 98 ? 9.756 2.908 -3.999 1.00 72.06 98 GLY A C 1
ATOM 749 O O . GLY A 1 98 ? 10.034 2.549 -5.142 1.00 72.06 98 GLY A O 1
ATOM 750 N N . ILE A 1 99 ? 10.524 3.755 -3.305 1.00 77.69 99 ILE A N 1
ATOM 751 C CA . ILE A 1 99 ? 11.747 4.364 -3.847 1.00 77.69 99 ILE A CA 1
ATOM 752 C C . ILE A 1 99 ? 12.779 3.287 -4.192 1.00 77.69 99 ILE A C 1
ATOM 754 O O . ILE A 1 99 ? 13.285 3.268 -5.313 1.00 77.69 99 ILE A O 1
ATOM 758 N N . LYS A 1 100 ? 13.054 2.351 -3.272 1.00 78.44 100 LYS A N 1
ATOM 759 C CA . LYS A 1 100 ? 14.036 1.279 -3.495 1.00 78.44 100 LYS A CA 1
ATOM 760 C C . LYS A 1 100 ? 13.689 0.434 -4.726 1.00 78.44 100 LYS A C 1
ATOM 762 O O . LYS A 1 100 ? 14.540 0.220 -5.587 1.00 78.44 100 LYS A O 1
ATOM 767 N N . LYS A 1 101 ? 12.429 0.007 -4.839 1.00 73.38 101 LYS A N 1
ATOM 768 C CA . LYS A 1 101 ? 11.951 -0.824 -5.951 1.00 73.38 101 LYS A CA 1
ATOM 769 C C . LYS A 1 101 ? 11.967 -0.073 -7.285 1.00 73.38 101 LYS A C 1
ATOM 771 O O . LYS A 1 101 ? 12.218 -0.678 -8.324 1.00 73.38 101 LYS A O 1
ATOM 776 N N . ASN A 1 102 ? 11.729 1.240 -7.265 1.00 74.31 102 ASN A N 1
ATOM 777 C CA . ASN A 1 102 ? 11.849 2.072 -8.460 1.00 74.31 102 ASN A CA 1
ATOM 778 C C . ASN A 1 102 ? 13.304 2.141 -8.950 1.00 74.31 102 ASN A C 1
ATOM 780 O O . ASN A 1 102 ? 13.568 1.931 -10.131 1.00 74.31 102 ASN A O 1
ATOM 784 N N . THR A 1 103 ? 14.257 2.349 -8.037 1.00 75.25 103 THR A N 1
ATOM 785 C CA . THR A 1 103 ? 15.691 2.369 -8.363 1.00 75.25 103 THR A CA 1
ATOM 786 C C . THR A 1 103 ? 16.168 1.032 -8.936 1.00 75.25 103 THR A C 1
ATOM 788 O O . THR A 1 103 ? 16.870 1.009 -9.946 1.00 75.25 103 THR A O 1
ATOM 791 N N . GLU A 1 104 ? 15.750 -0.091 -8.343 1.00 77.00 104 GLU A N 1
ATOM 792 C CA . GLU A 1 104 ? 16.056 -1.435 -8.858 1.00 77.00 104 GLU A CA 1
ATOM 793 C C . GLU A 1 104 ? 15.502 -1.648 -10.275 1.00 77.00 104 GLU A C 1
ATOM 795 O O . GLU A 1 104 ? 16.172 -2.245 -11.120 1.00 77.00 104 GLU A O 1
ATOM 800 N N . ARG A 1 105 ? 14.312 -1.114 -10.580 1.00 70.62 105 ARG A N 1
ATOM 801 C CA . ARG A 1 105 ? 13.738 -1.212 -11.927 1.00 70.62 105 ARG A CA 1
ATOM 802 C C . ARG A 1 105 ? 14.558 -0.447 -12.961 1.00 70.62 105 ARG A C 1
ATOM 804 O O . ARG A 1 105 ? 14.865 -1.011 -14.006 1.00 70.62 105 ARG A O 1
ATOM 811 N N . VAL A 1 106 ? 14.960 0.788 -12.654 1.00 76.44 106 VAL A N 1
ATOM 812 C CA . VAL A 1 106 ? 15.792 1.610 -13.553 1.00 76.44 106 VAL A CA 1
ATOM 813 C C . VAL A 1 106 ? 17.117 0.904 -13.873 1.00 76.44 106 VAL A C 1
ATOM 815 O O . VAL A 1 106 ? 17.555 0.885 -15.024 1.00 76.44 106 VAL A O 1
ATOM 818 N N . LEU A 1 107 ? 17.735 0.256 -12.879 1.00 78.12 107 LEU A N 1
ATOM 819 C CA . LEU A 1 107 ? 18.957 -0.531 -13.075 1.00 78.12 107 LEU A CA 1
ATOM 820 C C . LEU A 1 107 ? 18.726 -1.773 -13.952 1.00 78.12 107 LEU A C 1
ATOM 822 O O . LEU A 1 107 ? 19.533 -2.072 -14.839 1.00 78.12 107 LEU A O 1
ATOM 826 N N . ASN A 1 108 ? 17.616 -2.482 -13.743 1.00 78.94 108 ASN A N 1
ATOM 827 C CA . ASN A 1 108 ? 17.265 -3.658 -14.538 1.00 78.94 108 ASN A CA 1
ATOM 828 C C . ASN A 1 108 ? 16.947 -3.293 -15.994 1.00 78.94 108 ASN A C 1
ATOM 830 O O . ASN A 1 108 ? 17.415 -3.974 -16.905 1.00 78.94 108 ASN A O 1
ATOM 834 N N . GLU A 1 109 ? 16.227 -2.198 -16.239 1.00 78.62 109 GLU A N 1
ATOM 835 C CA . GLU A 1 109 ? 15.946 -1.696 -17.591 1.00 78.62 109 GLU A CA 1
ATOM 836 C C . GLU A 1 109 ? 17.235 -1.317 -18.333 1.00 78.62 109 GLU A C 1
ATOM 838 O O . GLU A 1 109 ? 17.427 -1.719 -19.484 1.00 78.62 109 GLU A O 1
ATOM 843 N N . ALA A 1 110 ? 18.170 -0.637 -17.660 1.00 78.50 110 ALA A N 1
ATOM 844 C CA . ALA A 1 110 ? 19.478 -0.318 -18.230 1.00 78.50 110 ALA A CA 1
ATOM 845 C C . ALA A 1 110 ? 20.282 -1.584 -18.582 1.00 78.50 110 ALA A C 1
ATOM 847 O O . ALA A 1 110 ? 20.967 -1.634 -19.607 1.00 78.50 110 ALA A O 1
ATOM 848 N N . THR A 1 111 ? 20.179 -2.627 -17.756 1.00 83.06 111 THR A N 1
ATOM 849 C CA . THR A 1 111 ? 20.850 -3.913 -17.990 1.00 83.06 111 THR A CA 1
ATOM 850 C C . THR A 1 111 ? 20.227 -4.658 -19.170 1.00 83.06 111 THR A C 1
ATOM 852 O O . THR A 1 111 ? 20.945 -5.117 -20.057 1.00 83.06 111 THR A O 1
ATOM 855 N N . ILE A 1 112 ? 18.894 -4.714 -19.246 1.00 82.88 112 ILE A N 1
ATOM 856 C CA . ILE A 1 112 ? 18.165 -5.333 -20.362 1.00 82.88 112 ILE A CA 1
ATOM 857 C C . ILE A 1 112 ? 18.485 -4.622 -21.677 1.00 82.88 112 ILE A C 1
ATOM 859 O O . ILE A 1 112 ? 18.679 -5.285 -22.696 1.00 82.88 112 ILE A O 1
ATOM 863 N N . PHE A 1 113 ? 18.576 -3.291 -21.671 1.00 83.94 113 PHE A N 1
ATOM 864 C CA . PHE A 1 113 ? 18.938 -2.528 -22.862 1.00 83.94 113 PHE A CA 1
ATOM 865 C C . PHE A 1 113 ? 20.345 -2.887 -23.361 1.00 83.94 113 PHE A C 1
ATOM 867 O O . PHE A 1 113 ? 20.522 -3.182 -24.545 1.00 83.94 113 PHE A O 1
ATOM 874 N N . LYS A 1 114 ? 21.331 -2.953 -22.454 1.00 86.00 114 LYS A N 1
ATOM 875 C CA . LYS A 1 114 ? 22.700 -3.383 -22.786 1.00 86.00 114 LYS A CA 1
ATOM 876 C C . LYS A 1 114 ? 22.735 -4.805 -23.349 1.00 86.00 114 LYS A C 1
ATOM 878 O O . LYS A 1 114 ? 23.368 -5.031 -24.377 1.00 86.00 114 LYS A O 1
ATOM 883 N N . LEU A 1 115 ? 22.019 -5.738 -22.718 1.00 86.19 115 LEU A N 1
ATOM 884 C CA . LEU A 1 115 ? 21.939 -7.131 -23.167 1.00 86.19 115 LEU A CA 1
ATOM 885 C C . LEU A 1 115 ? 21.299 -7.246 -24.554 1.00 86.19 115 LEU A C 1
ATOM 887 O O . LEU A 1 115 ? 21.833 -7.935 -25.416 1.00 86.19 115 LEU A O 1
ATOM 891 N N . ARG A 1 116 ? 20.192 -6.535 -24.806 1.00 86.19 116 ARG A N 1
ATOM 892 C CA . ARG A 1 116 ? 19.545 -6.517 -26.128 1.00 86.19 116 ARG A CA 1
ATOM 893 C C . ARG A 1 116 ? 20.484 -5.990 -27.206 1.00 86.19 116 ARG A C 1
ATOM 895 O O . ARG A 1 116 ? 20.533 -6.579 -28.282 1.00 86.19 116 ARG A O 1
ATOM 902 N N . HIS A 1 117 ? 21.234 -4.928 -26.913 1.00 87.88 117 HIS A N 1
ATOM 903 C CA . HIS A 1 117 ? 22.177 -4.355 -27.866 1.00 87.88 117 HIS A CA 1
ATOM 904 C C . HIS A 1 117 ? 23.328 -5.318 -28.197 1.00 87.88 117 HIS A C 1
ATOM 906 O O . HIS A 1 117 ? 23.625 -5.532 -29.376 1.00 87.88 117 HIS A O 1
ATOM 912 N N . ALA A 1 118 ? 23.911 -5.961 -27.179 1.00 87.56 118 ALA A N 1
ATOM 913 C CA . ALA A 1 118 ? 24.941 -6.984 -27.361 1.00 87.56 118 ALA A CA 1
ATOM 914 C C . ALA A 1 118 ? 24.434 -8.152 -28.225 1.00 87.56 118 ALA A C 1
ATOM 916 O O . ALA A 1 118 ? 25.086 -8.541 -29.189 1.00 87.56 118 ALA A O 1
ATOM 917 N N . LEU A 1 119 ? 23.214 -8.623 -27.963 1.00 89.38 119 LEU A N 1
ATOM 918 C CA . LEU A 1 119 ? 22.611 -9.751 -28.675 1.00 89.38 119 LEU A CA 1
ATOM 919 C C . LEU A 1 119 ? 22.315 -9.424 -30.151 1.00 89.38 119 LEU A C 1
ATOM 921 O O . LEU A 1 119 ? 22.462 -10.280 -31.022 1.00 89.38 119 LEU A O 1
ATOM 925 N N . THR A 1 120 ? 21.937 -8.181 -30.475 1.00 90.50 120 THR A N 1
ATOM 926 C CA . THR A 1 120 ? 21.827 -7.736 -31.879 1.00 90.50 120 THR A CA 1
ATOM 927 C C . THR A 1 120 ? 23.173 -7.674 -32.595 1.00 90.50 120 THR A C 1
ATOM 929 O O . THR A 1 120 ? 23.239 -8.005 -33.779 1.00 90.50 120 THR A O 1
ATOM 932 N N . LEU A 1 121 ? 24.235 -7.273 -31.895 1.00 89.75 121 LEU A N 1
ATOM 933 C CA . LEU A 1 121 ? 25.593 -7.246 -32.438 1.00 89.75 121 LEU A CA 1
ATOM 934 C C . LEU A 1 121 ? 26.099 -8.662 -32.724 1.00 89.75 121 LEU A C 1
ATOM 936 O O . LEU A 1 121 ? 26.563 -8.925 -33.831 1.00 89.75 121 LEU A O 1
ATOM 940 N N . GLU A 1 122 ? 25.934 -9.583 -31.775 1.00 89.12 122 GLU A N 1
ATOM 941 C CA . GLU A 1 122 ? 26.295 -10.995 -31.948 1.00 89.12 122 GLU A CA 1
ATOM 942 C C . GLU A 1 122 ? 25.533 -11.630 -33.112 1.00 89.12 122 GLU A C 1
ATOM 944 O O . GLU A 1 122 ? 26.153 -12.211 -33.998 1.00 89.12 122 GLU A O 1
ATOM 949 N N . LYS A 1 123 ? 24.215 -11.408 -33.214 1.00 89.25 123 LYS A N 1
ATOM 950 C CA . LYS A 1 123 ? 23.425 -11.880 -34.364 1.00 89.25 123 LYS A CA 1
ATOM 951 C C . LYS A 1 123 ? 23.927 -11.336 -35.702 1.00 89.25 123 LYS A C 1
ATOM 953 O O . LYS A 1 123 ? 23.893 -12.052 -36.699 1.00 89.25 123 LYS A O 1
ATOM 958 N N . ALA A 1 124 ? 24.373 -10.081 -35.750 1.00 87.12 124 ALA A N 1
ATOM 959 C CA . ALA A 1 124 ? 24.925 -9.497 -36.970 1.00 87.12 124 ALA A CA 1
ATOM 960 C C . ALA A 1 124 ? 26.279 -10.123 -37.345 1.00 87.12 124 ALA A C 1
ATOM 962 O O . ALA A 1 124 ? 26.551 -10.337 -38.528 1.00 87.12 124 ALA A O 1
ATOM 963 N N . VAL A 1 125 ? 27.115 -10.434 -36.351 1.00 88.62 125 VAL A N 1
ATOM 964 C CA . VAL A 1 125 ? 28.392 -11.132 -36.549 1.00 88.62 125 VAL A CA 1
ATOM 965 C C . VAL A 1 125 ? 28.160 -12.572 -37.004 1.00 88.62 125 VAL A C 1
ATOM 967 O O . VAL A 1 125 ? 28.777 -13.005 -37.975 1.00 88.62 125 VAL A O 1
ATOM 970 N N . ASP A 1 126 ? 27.250 -13.296 -36.359 1.00 87.12 126 ASP A N 1
ATOM 971 C CA . ASP A 1 126 ? 26.949 -14.683 -36.707 1.00 87.12 126 ASP A CA 1
ATOM 972 C C . ASP A 1 126 ? 26.317 -14.794 -38.088 1.00 87.12 126 ASP A C 1
ATOM 974 O O . ASP A 1 126 ? 26.715 -15.661 -38.861 1.00 87.12 126 ASP A O 1
ATOM 978 N N . LYS A 1 127 ? 25.429 -13.864 -38.463 1.00 88.38 127 LYS A N 1
ATOM 979 C CA . LYS A 1 127 ? 24.903 -13.799 -39.830 1.00 88.38 127 LYS A CA 1
ATOM 980 C C . LYS A 1 127 ? 26.028 -13.658 -40.860 1.00 88.38 127 LYS A C 1
ATOM 982 O O . LYS A 1 127 ? 26.062 -14.417 -41.818 1.00 88.38 127 LYS A O 1
ATOM 987 N N . LYS A 1 128 ? 26.995 -12.761 -40.628 1.00 87.25 128 LYS A N 1
ATOM 988 C CA . LYS A 1 128 ? 28.157 -12.608 -41.524 1.00 87.25 128 LYS A CA 1
ATOM 989 C C . LYS A 1 128 ? 29.004 -13.878 -41.618 1.00 87.25 128 LYS A C 1
ATOM 991 O O . LYS A 1 128 ? 29.488 -14.195 -42.698 1.00 87.25 128 LYS A O 1
ATOM 996 N N . LYS A 1 129 ? 29.201 -14.596 -40.507 1.00 86.44 129 LYS A N 1
ATOM 997 C CA . LYS A 1 129 ? 29.925 -15.879 -40.507 1.00 86.44 129 LYS A CA 1
ATOM 998 C C . LYS A 1 129 ? 29.168 -16.956 -41.284 1.00 86.44 129 LYS A C 1
ATOM 1000 O O . LYS A 1 129 ? 29.794 -17.682 -42.047 1.00 86.44 129 LYS A O 1
ATOM 1005 N N . PHE A 1 130 ? 27.848 -17.039 -41.109 1.00 85.88 130 PHE A N 1
ATOM 1006 C CA . PHE A 1 130 ? 26.992 -17.953 -41.866 1.00 85.88 130 PHE A CA 1
ATOM 1007 C C . PHE A 1 130 ? 27.031 -17.651 -43.366 1.00 85.88 130 PHE A C 1
ATOM 1009 O O . PHE A 1 130 ? 27.277 -18.563 -44.149 1.00 85.88 130 PHE A O 1
ATOM 1016 N N . ASP A 1 131 ? 26.874 -16.384 -43.756 1.00 85.19 131 ASP A N 1
ATOM 1017 C CA . ASP A 1 131 ? 26.928 -15.960 -45.160 1.00 85.19 131 ASP A CA 1
ATOM 1018 C C . ASP A 1 131 ? 28.300 -16.290 -45.788 1.00 85.19 131 ASP A C 1
ATOM 1020 O O . ASP A 1 131 ? 28.371 -16.784 -46.912 1.00 85.19 131 ASP A O 1
ATOM 1024 N N . ALA A 1 132 ? 29.399 -16.090 -45.047 1.00 83.81 132 ALA A N 1
ATOM 1025 C CA . ALA A 1 132 ? 30.750 -16.437 -45.498 1.00 83.81 132 ALA A CA 1
ATOM 1026 C C . ALA A 1 132 ? 30.974 -17.955 -45.632 1.00 83.81 132 ALA A C 1
ATOM 1028 O O . ALA A 1 132 ? 31.614 -18.398 -46.583 1.00 83.81 132 ALA A O 1
ATOM 1029 N N . ALA A 1 133 ? 30.450 -18.755 -44.699 1.00 81.69 133 ALA A N 1
ATOM 1030 C CA . ALA A 1 133 ? 30.541 -20.212 -44.758 1.00 81.69 133 ALA A CA 1
ATOM 1031 C C . ALA A 1 133 ? 29.708 -20.795 -45.910 1.00 81.69 133 ALA A C 1
ATOM 1033 O O . ALA A 1 133 ? 30.141 -21.745 -46.556 1.00 81.69 133 ALA A O 1
ATOM 1034 N N . TRP A 1 134 ? 28.539 -20.211 -46.189 1.00 78.19 134 TRP A N 1
ATOM 1035 C CA . TRP A 1 134 ? 27.668 -20.649 -47.278 1.00 78.19 134 TRP A CA 1
ATOM 1036 C C . TRP A 1 134 ? 28.229 -20.275 -48.655 1.00 78.19 134 TRP A C 1
ATOM 1038 O O . TRP A 1 134 ? 28.280 -21.119 -49.543 1.00 78.19 134 TRP A O 1
ATOM 1048 N N . GLY A 1 135 ? 28.755 -19.055 -48.816 1.00 73.62 135 GLY A N 1
ATOM 1049 C CA . GLY A 1 135 ? 29.406 -18.635 -50.063 1.00 73.62 135 GLY A CA 1
ATOM 1050 C C . GLY A 1 135 ? 30.676 -19.427 -50.405 1.00 73.62 135 GLY A C 1
ATOM 1051 O O . GLY A 1 135 ? 31.046 -19.509 -51.571 1.00 73.62 135 GLY A O 1
ATOM 1052 N N . GLY A 1 136 ? 31.328 -20.039 -49.410 1.00 70.62 136 GLY A N 1
ATOM 1053 C CA . GLY A 1 136 ? 32.459 -20.949 -49.618 1.00 70.62 136 GLY A CA 1
ATOM 1054 C C . GLY A 1 136 ? 32.073 -22.384 -50.003 1.00 70.62 136 GLY A C 1
ATOM 1055 O O . GLY A 1 136 ? 32.953 -23.142 -50.391 1.00 70.62 136 GLY A 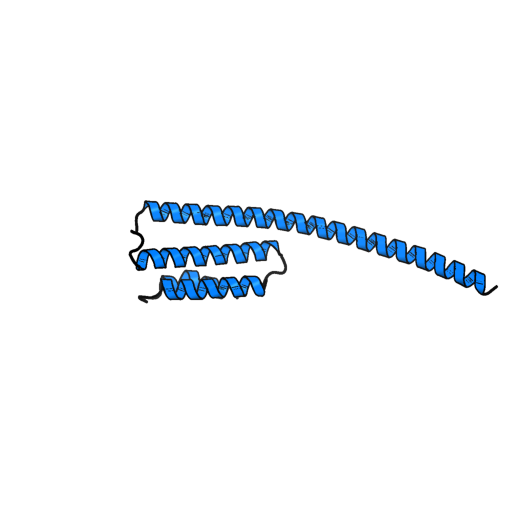O 1
ATOM 1056 N N . LEU A 1 137 ? 30.796 -22.769 -49.887 1.00 65.19 137 LEU A N 1
ATOM 1057 C CA . LEU A 1 137 ? 30.278 -24.087 -50.291 1.00 65.19 137 LEU A CA 1
ATOM 1058 C C . LEU A 1 137 ? 29.696 -24.093 -51.716 1.00 65.19 137 LEU A C 1
ATOM 1060 O O . LEU A 1 137 ? 29.459 -25.166 -52.265 1.00 65.19 137 LEU A O 1
ATOM 1064 N N . GLU A 1 138 ? 29.443 -22.917 -52.298 1.00 58.09 138 GLU A N 1
ATOM 1065 C CA . GLU A 1 138 ? 28.923 -22.750 -53.666 1.00 58.09 138 GLU A CA 1
ATOM 1066 C C . GLU A 1 138 ? 30.032 -22.587 -54.734 1.00 58.09 138 GLU A C 1
ATOM 1068 O O . GLU A 1 138 ? 29.716 -22.426 -55.915 1.00 58.09 138 GLU A O 1
ATOM 1073 N N . GLN A 1 139 ? 31.314 -22.646 -54.342 1.00 51.00 139 GLN A N 1
ATOM 1074 C CA . GLN A 1 139 ? 32.488 -22.714 -55.233 1.00 51.00 139 GLN A CA 1
ATOM 1075 C C . GLN A 1 139 ? 33.077 -24.125 -55.261 1.00 51.00 139 GLN A C 1
ATOM 1077 O O . GLN A 1 139 ? 33.526 -24.534 -56.355 1.00 51.00 139 GLN A O 1
#

Organism: NCBI:txid236787

Sequence (139 aa):
FDMWRRIAMIGIIPFAPLKYRPILGCGLAAFSVVVVQESQPYHDAATNALAVASQWQLCVTYFIAFALMSGALEATFNLGILLLAINLTIVVTALFLGIKKNTERVLNEATIFKLRHALTLEKAVDKKKFDAAWGGLEQ

pLDDT: mean 79.55, std 6.07, range [51.0, 90.5]

Radius of gyration: 26.3 Å; chains: 1; bounding box: 58×34×80 Å

Secondary structure (DSSP, 8-state):
-HHHHHIIIIIIHHHS--SSHHHHHHHHHHHHHHHHHHH--SS-HHHHHHHHHHHHHHHHHHHHHHHHHTTSS---HHHHHHHHHHHHHHHHHHHHHHHHHHHHHHHHHHHHHHHHHHHHHHHHHHHHHHHHHHHTT--